Protein AF-A0A811Z1T0-F1 (afdb_monomer_lite)

Sequence (85 aa):
MKKSSGEIVYCGQVGTHNMYREYRDLTTTGAVNTIMKVEEIAVSKCPWPAVKQFHDSKIKFPLPHRVLRRQHKPCFTTKRPNTFS

Structure (mmCIF, N/CA/C/O backbone):
data_AF-A0A811Z1T0-F1
#
_entry.id   AF-A0A811Z1T0-F1
#
loop_
_atom_site.group_PDB
_atom_site.id
_atom_site.type_symbol
_atom_site.label_atom_id
_atom_site.label_alt_id
_atom_site.label_comp_id
_atom_site.label_asym_id
_atom_site.label_entity_id
_atom_site.label_seq_id
_atom_site.pdbx_PDB_ins_code
_atom_site.Cartn_x
_atom_site.Cartn_y
_atom_site.Cartn_z
_atom_site.occupancy
_atom_site.B_iso_or_equiv
_atom_site.auth_seq_id
_atom_site.auth_comp_id
_atom_site.auth_asym_id
_atom_site.auth_atom_id
_atom_site.pdbx_PDB_model_num
ATOM 1 N N . MET A 1 1 ? -5.306 0.750 -15.862 1.00 61.38 1 MET A N 1
ATOM 2 C CA . MET A 1 1 ? -4.063 1.115 -15.140 1.00 61.38 1 MET A CA 1
ATOM 3 C C . MET A 1 1 ? -2.928 1.085 -16.130 1.00 61.38 1 MET A C 1
ATOM 5 O O . MET A 1 1 ? -2.820 0.097 -16.851 1.00 61.38 1 MET A O 1
ATOM 9 N N . LYS A 1 2 ? -2.138 2.155 -16.183 1.00 60.78 2 LYS A N 1
ATOM 10 C CA . LYS A 1 2 ? -0.970 2.235 -17.052 1.00 60.78 2 LYS A CA 1
ATOM 11 C C . LYS A 1 2 ? 0.221 1.622 -16.311 1.00 60.78 2 LYS A C 1
ATOM 13 O O . LYS A 1 2 ? 0.248 1.577 -15.081 1.00 60.78 2 LYS A O 1
ATOM 18 N N . LYS A 1 3 ? 1.150 1.037 -17.055 1.00 65.94 3 LYS A N 1
ATOM 19 C CA . LYS A 1 3 ? 2.398 0.491 -16.514 1.00 65.94 3 LYS A CA 1
ATOM 20 C C . LYS A 1 3 ? 3.510 1.215 -17.214 1.00 65.94 3 LYS A C 1
ATOM 22 O O . LYS A 1 3 ? 3.454 1.339 -18.434 1.00 65.94 3 LYS A O 1
ATOM 27 N N . SER A 1 4 ? 4.481 1.677 -16.452 1.00 61.69 4 SER A N 1
ATOM 28 C CA . SER A 1 4 ? 5.580 2.440 -17.005 1.00 61.69 4 SER A CA 1
ATOM 29 C C . SER A 1 4 ? 6.912 1.893 -16.526 1.00 61.69 4 SER A C 1
ATOM 31 O O . SER A 1 4 ? 7.096 1.695 -15.321 1.00 61.69 4 SER A O 1
ATOM 33 N N . SER A 1 5 ? 7.841 1.674 -17.453 1.00 63.56 5 SER A N 1
ATOM 34 C CA . SER A 1 5 ? 9.256 1.475 -17.131 1.00 63.56 5 SER A CA 1
ATOM 35 C C . SER A 1 5 ? 9.934 2.820 -17.060 1.00 63.56 5 SER A C 1
ATOM 37 O O . SER A 1 5 ? 9.727 3.673 -17.923 1.00 63.56 5 SER A O 1
ATOM 39 N N . GLY A 1 6 ? 10.765 2.968 -16.039 1.00 67.44 6 GLY A N 1
ATOM 40 C CA . GLY A 1 6 ? 11.637 4.101 -15.847 1.00 67.44 6 GLY A CA 1
ATOM 41 C C . GLY A 1 6 ? 13.105 3.706 -15.882 1.00 67.44 6 GLY A C 1
ATOM 42 O O . GLY A 1 6 ? 13.512 2.796 -15.155 1.00 67.44 6 GLY A O 1
ATOM 43 N N . GLU A 1 7 ? 13.897 4.432 -16.667 1.00 64.56 7 GLU A N 1
ATOM 44 C CA . GLU A 1 7 ? 15.347 4.508 -16.477 1.00 64.56 7 GLU A CA 1
ATOM 45 C C . GLU A 1 7 ? 15.650 5.585 -15.433 1.00 64.56 7 GLU A C 1
ATOM 47 O O . GLU A 1 7 ? 15.350 6.771 -15.616 1.00 64.56 7 GLU A O 1
ATOM 52 N N . ILE A 1 8 ? 16.243 5.163 -14.321 1.00 71.44 8 ILE A N 1
ATOM 53 C CA . ILE A 1 8 ? 16.710 6.025 -13.240 1.00 71.44 8 ILE A CA 1
ATOM 54 C C . ILE A 1 8 ? 18.230 6.012 -13.275 1.00 71.44 8 ILE A C 1
ATOM 56 O O . ILE A 1 8 ? 18.846 4.949 -13.282 1.00 71.44 8 ILE A O 1
ATOM 60 N N . VAL A 1 9 ? 18.845 7.187 -13.244 1.00 68.62 9 VAL A N 1
ATOM 61 C CA . VAL A 1 9 ? 20.270 7.305 -12.933 1.00 68.62 9 VAL A CA 1
ATOM 62 C C . VAL A 1 9 ? 20.384 7.858 -11.530 1.00 68.62 9 VAL A C 1
ATOM 64 O O . VAL A 1 9 ? 19.899 8.945 -11.227 1.00 68.62 9 VAL A O 1
ATOM 67 N N . TYR A 1 10 ? 20.983 7.061 -10.658 1.00 68.75 10 TYR A N 1
ATOM 68 C CA . TYR A 1 10 ? 21.173 7.378 -9.257 1.00 68.75 10 TYR A CA 1
ATOM 69 C C . TYR A 1 10 ? 22.637 7.740 -9.017 1.00 68.75 10 TYR A C 1
ATOM 71 O O . TYR A 1 10 ? 23.521 6.922 -9.261 1.00 68.75 10 TYR A O 1
ATOM 79 N N . CYS A 1 11 ? 22.907 8.953 -8.533 1.00 53.62 11 CYS A N 1
ATOM 80 C CA . CYS A 1 11 ? 24.232 9.332 -8.047 1.00 53.62 11 CYS A CA 1
ATOM 81 C C . CYS A 1 11 ? 24.311 9.031 -6.545 1.00 53.62 11 CYS A C 1
ATOM 83 O O . CYS A 1 11 ? 23.705 9.735 -5.737 1.00 53.62 11 CYS A O 1
ATOM 85 N N . GLY A 1 12 ? 24.997 7.948 -6.181 1.00 72.31 12 GLY A N 1
ATOM 86 C CA . GLY A 1 12 ? 25.292 7.593 -4.795 1.00 72.31 12 GLY A CA 1
ATOM 87 C C . GLY A 1 12 ? 26.612 8.202 -4.323 1.00 72.31 12 GLY A C 1
ATOM 88 O O . GLY A 1 12 ? 27.381 8.742 -5.112 1.00 72.31 12 GLY A O 1
ATOM 89 N N . GLN A 1 13 ? 26.920 8.060 -3.031 1.00 73.38 13 GLN A N 1
ATOM 90 C CA . GLN A 1 13 ? 28.150 8.608 -2.427 1.00 73.38 13 GLN A CA 1
ATOM 91 C C . GLN A 1 13 ? 29.450 8.084 -3.066 1.00 73.38 13 GLN A C 1
ATOM 93 O O . GLN A 1 13 ? 30.485 8.732 -2.962 1.00 73.38 13 GLN A O 1
ATOM 98 N N . VAL A 1 14 ? 29.394 6.920 -3.716 1.00 77.25 14 VAL A N 1
ATOM 99 C CA . VAL A 1 14 ? 30.548 6.220 -4.302 1.00 77.25 14 VAL A CA 1
ATOM 100 C C . VAL A 1 14 ? 30.551 6.214 -5.837 1.00 77.25 14 VAL A C 1
ATOM 102 O O . VAL A 1 14 ? 31.492 5.697 -6.431 1.00 77.25 14 VAL A O 1
ATOM 105 N N . GLY A 1 15 ? 29.523 6.770 -6.492 1.00 75.75 15 GLY A N 1
ATOM 106 C CA . GLY A 1 15 ? 29.431 6.793 -7.955 1.00 75.75 15 GLY A CA 1
ATOM 107 C C . GLY A 1 15 ? 28.006 6.835 -8.508 1.00 75.75 15 GLY A C 1
ATOM 108 O O . GLY A 1 15 ? 27.018 6.755 -7.775 1.00 75.75 15 GLY A O 1
ATOM 109 N N . THR A 1 16 ? 27.902 6.964 -9.831 1.00 78.25 16 THR A N 1
ATOM 110 C CA . THR A 1 16 ? 26.636 6.953 -10.571 1.00 78.25 16 THR A CA 1
ATOM 111 C C . THR A 1 16 ? 26.280 5.544 -11.043 1.00 78.25 16 THR A C 1
ATOM 113 O O . THR A 1 16 ? 27.094 4.838 -11.635 1.00 78.25 16 THR A O 1
ATOM 116 N N . HIS A 1 17 ? 25.038 5.132 -10.796 1.00 77.94 17 HIS A N 1
ATOM 117 C CA . HIS A 1 17 ? 24.516 3.824 -11.177 1.00 77.94 17 HIS A CA 1
ATOM 118 C C . HIS A 1 17 ? 23.197 3.956 -11.932 1.00 77.94 17 HIS A C 1
ATOM 120 O O . HIS A 1 17 ? 22.285 4.672 -11.511 1.00 77.94 17 HIS A O 1
ATOM 126 N N . ASN A 1 18 ? 23.081 3.205 -13.024 1.00 75.75 18 ASN A N 1
ATOM 127 C CA . ASN A 1 18 ? 21.839 3.084 -13.775 1.00 75.75 18 ASN A CA 1
ATOM 128 C C . ASN A 1 18 ? 20.955 2.027 -13.108 1.00 75.75 18 ASN A C 1
ATOM 130 O O . ASN A 1 18 ? 21.412 0.932 -12.780 1.00 75.75 18 ASN A O 1
ATOM 134 N N . MET A 1 19 ? 19.679 2.344 -12.936 1.00 73.12 19 MET A N 1
ATOM 135 C CA . MET A 1 19 ? 18.669 1.453 -12.390 1.00 73.12 19 MET A CA 1
ATOM 136 C C . MET A 1 19 ? 17.433 1.470 -13.277 1.00 73.12 19 MET A C 1
ATOM 138 O O . MET A 1 19 ? 16.905 2.525 -13.615 1.00 73.12 19 MET A O 1
ATOM 142 N N . TYR A 1 20 ? 16.928 0.286 -13.593 1.00 75.94 20 TYR A N 1
ATOM 143 C CA . TYR A 1 20 ? 15.622 0.132 -14.218 1.00 75.94 20 TYR A CA 1
ATOM 144 C C . TYR A 1 20 ? 14.597 -0.194 -13.140 1.00 75.94 20 TYR A C 1
ATOM 146 O O . TYR A 1 20 ? 14.807 -1.103 -12.335 1.00 75.94 20 TYR A O 1
ATOM 154 N N . ARG A 1 21 ? 13.482 0.535 -13.119 1.00 75.88 21 ARG A N 1
ATOM 155 C CA . ARG A 1 21 ? 12.347 0.247 -12.234 1.00 75.88 21 ARG A CA 1
ATOM 156 C C . ARG A 1 21 ? 11.037 0.341 -12.995 1.00 75.88 21 ARG A C 1
ATOM 158 O O . ARG A 1 21 ? 10.876 1.183 -13.870 1.00 75.88 21 ARG A O 1
ATOM 165 N N . GLU A 1 22 ? 10.089 -0.513 -12.634 1.00 73.75 22 GLU A N 1
ATOM 166 C CA . GLU A 1 22 ? 8.723 -0.442 -13.145 1.00 73.75 22 GLU A CA 1
ATOM 167 C C . GLU A 1 22 ? 7.772 0.068 -12.074 1.00 73.75 22 GLU A C 1
ATOM 169 O O . GLU A 1 22 ? 7.811 -0.367 -10.922 1.00 73.75 22 GLU A O 1
ATOM 174 N N . TYR A 1 23 ? 6.889 0.967 -12.493 1.00 75.69 23 TYR A N 1
ATOM 175 C CA . TYR A 1 23 ? 5.866 1.572 -11.657 1.00 75.69 23 TYR A CA 1
ATOM 176 C C . TYR A 1 23 ? 4.487 1.320 -12.266 1.00 75.69 23 TYR A C 1
ATOM 178 O O . TYR A 1 23 ? 4.328 1.172 -13.484 1.00 75.69 23 TYR A O 1
ATOM 186 N N . ARG A 1 24 ? 3.475 1.230 -11.401 1.00 73.31 24 ARG A N 1
ATOM 187 C CA . ARG A 1 24 ? 2.096 0.943 -11.795 1.00 73.31 24 ARG A CA 1
ATOM 188 C C . ARG A 1 24 ? 1.177 2.024 -11.241 1.00 73.31 24 ARG A C 1
ATOM 190 O O . ARG A 1 24 ? 0.701 1.898 -10.121 1.00 73.31 24 ARG A O 1
ATOM 197 N N . ASP A 1 25 ? 0.880 3.017 -12.073 1.00 72.75 25 ASP A N 1
ATOM 198 C CA . ASP A 1 25 ? 0.051 4.173 -11.726 1.00 72.75 25 ASP A CA 1
ATOM 199 C C . ASP A 1 25 ? -0.947 4.523 -12.842 1.00 72.75 25 ASP A C 1
ATOM 201 O O . ASP A 1 25 ? -0.937 3.969 -13.944 1.00 72.75 25 ASP A O 1
ATOM 205 N N . LEU A 1 26 ? -1.894 5.414 -12.545 1.00 71.94 26 LEU A N 1
ATOM 206 C CA . LEU A 1 26 ? -2.867 5.893 -13.535 1.00 71.94 26 LEU A CA 1
ATOM 207 C C . LEU A 1 26 ? -2.309 7.028 -14.401 1.00 71.94 26 LEU A C 1
ATOM 209 O O . LEU A 1 26 ? -2.738 7.178 -15.544 1.00 71.94 26 LEU A O 1
ATOM 213 N N . THR A 1 27 ? -1.358 7.799 -13.877 1.00 68.94 27 THR A N 1
ATOM 214 C CA . THR A 1 27 ? -0.749 8.950 -14.545 1.00 68.94 27 THR A CA 1
ATOM 215 C C . THR A 1 27 ? 0.767 8.835 -14.522 1.00 68.94 27 THR A C 1
ATOM 217 O O . THR A 1 27 ? 1.361 8.416 -13.530 1.00 68.94 27 THR A O 1
ATOM 220 N N . THR A 1 28 ? 1.404 9.258 -15.611 1.00 65.56 28 THR A N 1
ATOM 221 C CA . THR A 1 28 ? 2.865 9.297 -15.729 1.00 65.56 28 THR A CA 1
ATOM 222 C C . THR A 1 28 ? 3.471 10.238 -14.686 1.00 65.56 28 THR A C 1
ATOM 224 O O . THR A 1 28 ? 4.530 9.953 -14.147 1.00 65.56 28 THR A O 1
ATOM 227 N N . THR A 1 29 ? 2.757 11.308 -14.311 1.00 64.69 29 THR A N 1
ATOM 228 C CA . THR A 1 29 ? 3.188 12.297 -13.310 1.00 64.69 29 THR A CA 1
ATOM 229 C C . THR A 1 29 ? 3.505 11.682 -11.943 1.00 64.69 29 THR A C 1
ATOM 231 O O . THR A 1 29 ? 4.424 12.151 -11.279 1.00 64.69 29 THR A O 1
ATOM 234 N N . GLY A 1 30 ? 2.805 10.615 -11.532 1.00 60.66 30 GLY A N 1
ATOM 235 C CA . GLY A 1 30 ? 3.080 9.918 -10.267 1.00 60.66 30 GLY A CA 1
ATOM 236 C C . GLY A 1 30 ? 4.433 9.195 -10.242 1.00 60.66 30 GLY A C 1
ATOM 237 O O . GLY A 1 30 ? 5.057 9.099 -9.188 1.00 60.66 30 GLY A O 1
ATOM 238 N N . ALA A 1 31 ? 4.928 8.765 -11.406 1.00 57.22 31 ALA A N 1
ATOM 239 C CA . ALA A 1 31 ? 6.199 8.057 -11.545 1.00 57.22 31 ALA A CA 1
ATOM 240 C C . ALA A 1 31 ? 7.408 9.003 -11.711 1.00 57.22 31 ALA A C 1
ATOM 242 O O . ALA A 1 31 ? 8.544 8.601 -11.496 1.00 57.22 31 ALA A O 1
ATOM 243 N N . VAL A 1 32 ? 7.195 10.267 -12.087 1.00 59.19 32 VAL A N 1
ATOM 244 C CA . VAL A 1 32 ? 8.232 11.119 -12.707 1.00 59.19 32 VAL A CA 1
ATOM 245 C C . VAL A 1 32 ? 9.219 11.771 -11.731 1.00 59.19 32 VAL A C 1
ATOM 247 O O . VAL A 1 32 ? 10.299 12.166 -12.157 1.00 59.19 32 VAL A O 1
ATOM 250 N N . ASN A 1 33 ? 8.945 11.839 -10.424 1.00 58.12 33 ASN A N 1
ATOM 251 C CA . ASN A 1 33 ? 9.743 12.678 -9.509 1.00 58.12 33 ASN A CA 1
ATOM 252 C C . ASN A 1 33 ? 11.233 12.278 -9.354 1.00 58.12 33 ASN A C 1
ATOM 254 O O . ASN A 1 33 ? 11.997 13.021 -8.749 1.00 58.12 33 ASN A O 1
ATOM 258 N N . THR A 1 34 ? 11.658 11.121 -9.879 1.00 55.09 34 THR A N 1
ATOM 259 C CA . THR A 1 34 ? 13.060 10.642 -9.841 1.00 55.09 34 THR A CA 1
ATOM 260 C C . THR A 1 34 ? 13.518 9.927 -11.124 1.00 55.09 34 THR A C 1
ATOM 262 O O . THR A 1 34 ? 14.598 9.340 -11.144 1.00 55.09 34 THR A O 1
ATOM 265 N N . ILE A 1 35 ? 12.717 9.944 -12.197 1.00 63.19 35 ILE A N 1
ATOM 266 C CA . ILE A 1 35 ? 12.930 9.110 -13.391 1.00 63.19 35 ILE A CA 1
ATOM 267 C C . ILE A 1 35 ? 13.228 9.994 -14.601 1.00 63.19 35 ILE A C 1
ATOM 269 O O . ILE A 1 35 ? 12.485 10.929 -14.880 1.00 63.19 35 ILE A O 1
ATOM 273 N N . MET A 1 36 ? 14.294 9.683 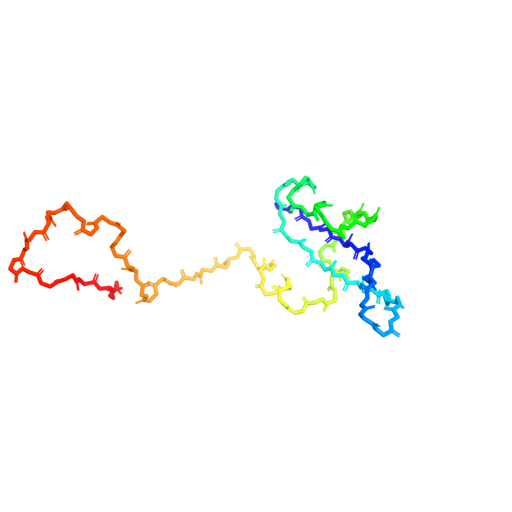-15.343 1.00 66.50 36 MET A N 1
ATOM 274 C CA . MET A 1 36 ? 14.726 10.500 -16.485 1.00 66.50 36 MET A CA 1
ATOM 275 C C . MET A 1 36 ? 13.984 10.168 -17.782 1.00 66.50 36 MET A C 1
ATOM 277 O O . MET A 1 36 ? 13.727 11.058 -18.587 1.00 66.50 36 MET A O 1
ATOM 281 N N . LYS A 1 37 ? 13.641 8.892 -18.000 1.00 69.38 37 LYS A N 1
ATOM 282 C CA . LYS A 1 37 ? 12.855 8.437 -19.156 1.00 69.38 37 LYS A CA 1
ATOM 283 C C . LYS A 1 37 ? 11.766 7.492 -18.697 1.00 69.38 37 LYS A C 1
ATOM 285 O O . LYS A 1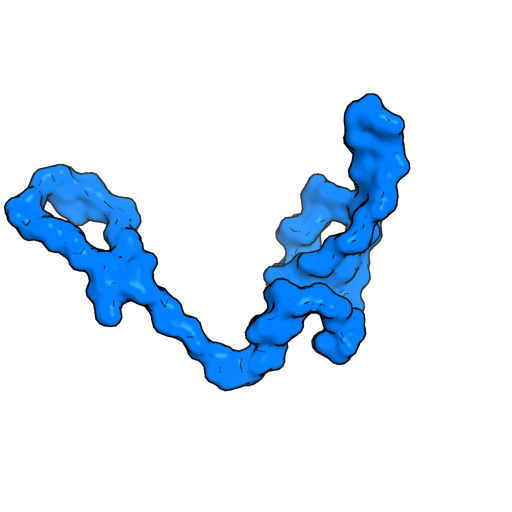 37 ? 12.055 6.560 -17.953 1.00 69.38 37 LYS A O 1
ATOM 290 N N . VAL A 1 38 ? 10.542 7.727 -19.160 1.00 73.50 38 VAL A N 1
ATOM 291 C CA . VAL A 1 38 ? 9.366 6.924 -18.825 1.00 73.50 38 VAL A CA 1
ATOM 292 C C . VAL A 1 38 ? 8.701 6.455 -20.113 1.00 73.50 38 VAL A C 1
ATOM 294 O O . VAL A 1 38 ? 8.362 7.280 -20.958 1.00 73.50 38 VAL A O 1
ATOM 297 N N . GLU A 1 39 ? 8.486 5.148 -20.247 1.00 79.06 39 GLU A N 1
ATOM 298 C CA . GLU A 1 39 ? 7.772 4.548 -21.381 1.00 79.06 39 GLU A CA 1
ATOM 299 C C . GLU A 1 39 ? 6.652 3.632 -20.881 1.00 79.06 39 GLU A C 1
ATOM 301 O O . GLU A 1 39 ? 6.818 2.930 -19.882 1.00 7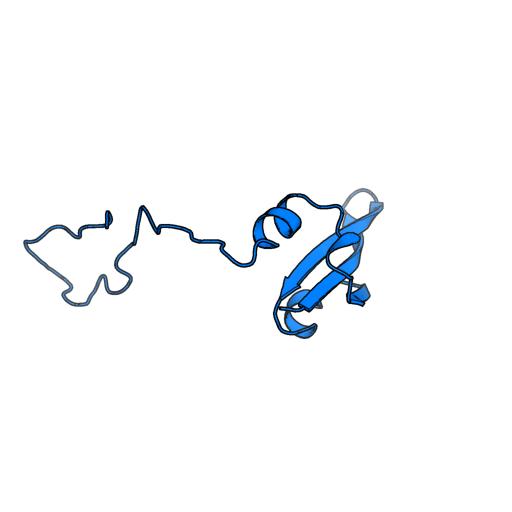9.06 39 GLU A O 1
ATOM 306 N N . GLU A 1 40 ? 5.499 3.644 -21.558 1.00 79.69 40 GLU A N 1
ATOM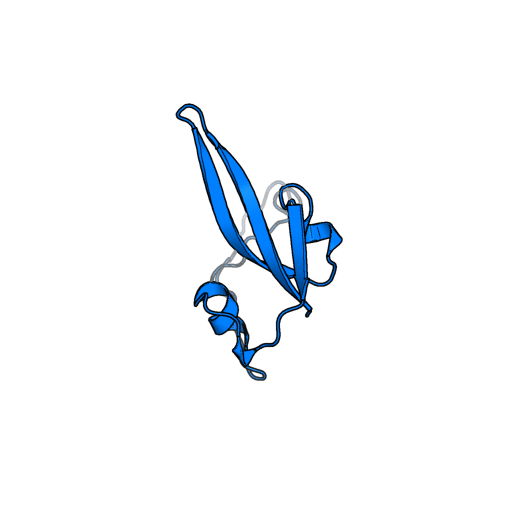 307 C CA . GLU A 1 40 ? 4.396 2.730 -21.255 1.00 79.69 40 GLU A CA 1
ATOM 308 C C . GLU A 1 40 ? 4.690 1.320 -21.792 1.00 79.69 40 GLU A C 1
ATOM 310 O O . GLU A 1 40 ? 4.989 1.140 -22.970 1.00 79.69 40 GLU A O 1
ATOM 315 N N . ILE A 1 41 ? 4.558 0.297 -20.942 1.00 82.88 41 ILE A N 1
ATOM 316 C CA . ILE A 1 41 ? 4.883 -1.091 -21.299 1.00 82.88 41 ILE A CA 1
ATOM 317 C C . ILE A 1 41 ? 3.628 -1.956 -21.403 1.00 82.88 41 ILE A C 1
ATOM 319 O O . ILE A 1 41 ? 2.720 -1.906 -20.566 1.00 82.88 41 ILE A O 1
ATOM 323 N N . ALA A 1 42 ? 3.625 -2.851 -22.392 1.00 85.19 42 ALA A N 1
ATOM 324 C CA . ALA A 1 42 ? 2.640 -3.918 -22.513 1.00 85.19 42 ALA A CA 1
ATOM 325 C C . ALA A 1 42 ? 2.737 -4.954 -21.372 1.00 85.19 42 ALA A C 1
ATOM 327 O O . ALA A 1 42 ? 3.813 -5.306 -20.895 1.00 85.19 42 ALA A O 1
ATOM 328 N N . VAL A 1 43 ? 1.592 -5.531 -20.992 1.00 84.44 43 VAL A N 1
ATOM 329 C CA . VAL A 1 43 ? 1.448 -6.491 -19.875 1.00 84.44 43 VAL A CA 1
ATOM 330 C C . VAL A 1 43 ? 2.412 -7.682 -19.946 1.00 84.44 43 VAL A C 1
ATOM 332 O O . VAL A 1 43 ? 2.862 -8.158 -18.905 1.00 84.44 43 VAL A O 1
ATOM 335 N N . SER A 1 44 ? 2.712 -8.159 -21.152 1.00 85.31 44 SER A N 1
ATOM 336 C CA . SER A 1 44 ? 3.568 -9.320 -21.404 1.00 85.31 44 SER A CA 1
ATOM 337 C C . SER A 1 44 ? 5.058 -9.052 -21.190 1.00 85.31 44 SER A C 1
ATOM 339 O O . SER A 1 44 ? 5.803 -9.988 -20.918 1.00 85.31 44 SER A O 1
ATOM 341 N N . LYS A 1 45 ? 5.495 -7.793 -21.305 1.00 85.75 45 LYS A N 1
ATOM 342 C CA . LYS A 1 45 ? 6.916 -7.415 -21.294 1.00 85.75 45 LYS A CA 1
ATOM 343 C C . LYS A 1 45 ? 7.431 -6.985 -19.920 1.00 85.75 45 LYS A C 1
ATOM 345 O O . LYS A 1 45 ? 8.634 -6.826 -19.768 1.00 85.75 45 LYS A O 1
ATOM 350 N N . CYS A 1 46 ? 6.557 -6.834 -18.924 1.00 84.00 46 CYS A N 1
ATOM 351 C CA . CYS A 1 46 ? 6.965 -6.517 -17.556 1.00 84.00 46 CYS A CA 1
ATOM 352 C C . CYS A 1 46 ? 7.777 -7.690 -16.977 1.00 84.00 46 CYS A C 1
ATOM 354 O O . CYS A 1 46 ? 7.205 -8.776 -16.863 1.00 84.00 46 CYS A O 1
ATOM 356 N N . PRO A 1 47 ? 9.057 -7.546 -16.587 1.00 82.62 47 PRO A N 1
ATOM 357 C CA . PRO A 1 47 ? 9.837 -8.622 -15.991 1.00 82.62 47 PRO A CA 1
ATOM 358 C C . PRO A 1 47 ? 9.593 -8.764 -14.479 1.00 82.62 47 PRO A C 1
ATOM 360 O O . PRO A 1 47 ? 9.700 -9.878 -13.959 1.00 82.62 47 PRO A O 1
ATOM 363 N N . TRP A 1 48 ? 9.191 -7.695 -13.780 1.00 83.56 48 TRP A N 1
ATOM 364 C CA . TRP A 1 48 ? 9.178 -7.649 -12.314 1.00 83.56 48 TRP A CA 1
ATOM 365 C C . TRP A 1 48 ? 7.985 -8.393 -11.687 1.00 83.56 48 TRP A C 1
ATOM 367 O O . TRP A 1 48 ? 6.827 -8.077 -11.986 1.00 83.56 48 TRP A O 1
ATOM 377 N N . PRO A 1 49 ? 8.220 -9.333 -10.748 1.00 87.56 49 PRO A N 1
ATOM 378 C CA . PRO A 1 49 ? 7.153 -10.130 -10.136 1.00 87.56 49 PRO A CA 1
ATOM 379 C C . PRO A 1 49 ? 6.163 -9.279 -9.326 1.00 87.56 49 PRO A C 1
ATOM 381 O O . PRO A 1 49 ? 4.961 -9.543 -9.347 1.00 87.56 49 PRO A O 1
ATOM 384 N N . ALA A 1 50 ? 6.641 -8.203 -8.691 1.00 86.38 50 ALA A N 1
ATOM 385 C CA . ALA A 1 50 ? 5.808 -7.277 -7.924 1.00 86.38 50 ALA A CA 1
ATOM 386 C C . ALA A 1 50 ? 4.751 -6.555 -8.779 1.00 86.38 50 ALA A C 1
ATOM 388 O O . ALA A 1 50 ? 3.697 -6.185 -8.265 1.00 86.38 50 ALA A O 1
ATOM 389 N N . VAL A 1 51 ? 5.003 -6.371 -10.079 1.00 86.31 51 VAL A N 1
ATOM 390 C CA . VAL A 1 51 ? 4.033 -5.788 -11.018 1.00 86.31 51 VAL A CA 1
ATOM 391 C C . VAL A 1 51 ? 3.143 -6.890 -11.599 1.00 86.31 51 VAL A C 1
ATOM 393 O O . VAL A 1 51 ? 1.918 -6.726 -11.645 1.00 86.31 51 VAL A O 1
ATOM 396 N N . LYS A 1 52 ? 3.744 -8.041 -11.946 1.00 88.31 52 LYS A N 1
ATOM 397 C CA . LYS A 1 52 ? 3.052 -9.225 -12.487 1.00 88.31 52 LYS A CA 1
ATOM 398 C C . LYS A 1 52 ? 1.943 -9.753 -11.582 1.00 88.31 52 LYS A C 1
ATOM 400 O O . LYS A 1 52 ? 0.900 -10.138 -12.103 1.00 88.31 52 LYS A O 1
ATOM 405 N N . GLN A 1 53 ? 2.123 -9.724 -10.258 1.00 88.94 53 GLN A N 1
ATOM 406 C CA . GLN A 1 53 ? 1.121 -10.237 -9.308 1.00 88.94 53 GLN A CA 1
ATOM 407 C C . GLN A 1 53 ? -0.266 -9.595 -9.489 1.00 88.94 53 GLN A C 1
ATOM 409 O O . GLN A 1 53 ? -1.285 -10.214 -9.218 1.00 88.94 53 GLN A O 1
ATOM 414 N N . PHE A 1 54 ? -0.317 -8.362 -9.997 1.00 88.25 54 PHE A N 1
ATOM 415 C CA . PHE A 1 54 ? -1.547 -7.596 -10.167 1.00 88.25 54 PHE A CA 1
ATOM 416 C C . PHE A 1 54 ? -2.135 -7.695 -11.592 1.00 88.25 54 PHE A C 1
ATOM 418 O O . PHE A 1 54 ? -2.912 -6.824 -11.995 1.00 88.25 54 PHE A O 1
ATOM 425 N N . HIS A 1 55 ? -1.688 -8.637 -12.430 1.00 87.75 55 HIS A N 1
ATOM 426 C CA . HIS A 1 55 ? -2.135 -8.763 -13.830 1.00 87.75 55 HIS A CA 1
ATOM 427 C C . HIS A 1 55 ? -3.415 -9.596 -14.002 1.00 87.75 55 HIS A C 1
ATOM 429 O O . HIS A 1 55 ? -3.979 -9.596 -15.094 1.00 87.75 55 HIS A O 1
ATOM 435 N N . ASP A 1 56 ? -3.888 -10.269 -12.953 1.00 89.69 56 ASP A N 1
ATOM 436 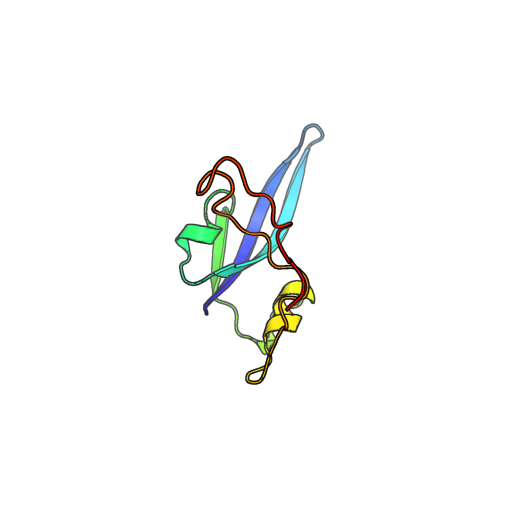C CA . ASP A 1 56 ? -5.125 -11.046 -13.007 1.00 89.69 56 ASP A CA 1
ATOM 437 C C . ASP A 1 56 ? -6.373 -10.139 -13.011 1.00 89.69 56 ASP A C 1
ATOM 439 O O . ASP A 1 56 ? -6.500 -9.202 -12.222 1.00 89.69 56 ASP A O 1
ATOM 443 N N . SER A 1 57 ? -7.309 -10.441 -13.914 1.00 89.19 57 SER A N 1
ATOM 444 C CA . SER A 1 57 ? -8.608 -9.769 -14.044 1.00 89.19 57 SER A CA 1
ATOM 445 C C . SER A 1 57 ? -9.574 -10.090 -12.900 1.00 89.19 57 SER A C 1
ATOM 447 O O . SER A 1 57 ? -10.453 -9.285 -12.598 1.00 89.19 57 SER A O 1
ATOM 449 N N . LYS A 1 58 ? -9.414 -11.249 -12.246 1.00 93.50 58 LYS A N 1
ATOM 450 C CA . LYS A 1 58 ? -10.288 -11.724 -11.160 1.00 93.50 58 LYS A CA 1
ATOM 451 C C . LYS A 1 58 ? -9.658 -11.569 -9.778 1.00 93.50 58 LYS A C 1
ATOM 453 O O . LYS A 1 58 ? -10.132 -12.172 -8.814 1.00 93.50 58 LYS A O 1
ATOM 458 N N . ILE A 1 59 ? -8.619 -10.746 -9.677 1.00 91.81 59 ILE A N 1
ATOM 459 C CA . ILE A 1 59 ? -7.855 -10.561 -8.452 1.00 91.81 59 ILE A CA 1
ATOM 460 C C . ILE A 1 59 ? -8.734 -10.021 -7.316 1.00 91.81 59 ILE A C 1
ATOM 462 O O . ILE A 1 59 ? -9.474 -9.048 -7.475 1.00 91.81 59 ILE A O 1
ATOM 466 N N . LYS A 1 60 ? -8.664 -10.672 -6.153 1.00 92.56 60 LYS A N 1
ATOM 467 C CA . LYS A 1 60 ? -9.395 -10.290 -4.941 1.00 92.56 60 LYS A CA 1
ATOM 468 C C . LYS A 1 60 ? -8.469 -10.435 -3.748 1.00 92.56 60 LYS A C 1
ATOM 470 O O . LYS A 1 60 ? -7.865 -11.486 -3.561 1.00 92.56 60 LYS A O 1
ATOM 475 N N . PHE A 1 61 ? -8.396 -9.391 -2.933 1.00 90.50 61 PHE A N 1
ATOM 476 C CA . PHE A 1 61 ? -7.616 -9.397 -1.703 1.00 90.50 61 PHE A CA 1
ATOM 477 C C . PHE A 1 61 ? -8.537 -9.117 -0.517 1.00 90.50 61 PHE A C 1
ATOM 479 O O . PHE A 1 61 ? -9.205 -8.077 -0.518 1.00 90.50 61 PHE A O 1
ATOM 486 N N . PRO A 1 62 ? -8.595 -10.005 0.491 1.00 92.31 62 PRO A N 1
ATOM 487 C CA . PRO A 1 62 ? -9.180 -9.639 1.770 1.00 92.31 62 PRO A CA 1
ATOM 488 C C . PRO A 1 62 ? -8.288 -8.595 2.452 1.00 92.31 62 PRO A C 1
ATOM 490 O O . PRO A 1 62 ? -7.076 -8.553 2.235 1.00 92.31 62 PRO A O 1
ATOM 493 N N . LEU A 1 63 ? -8.883 -7.754 3.296 1.00 91.06 63 LEU A N 1
ATOM 494 C CA . LEU A 1 63 ? -8.149 -6.823 4.152 1.00 91.06 63 LEU A CA 1
ATOM 495 C C . LEU A 1 63 ? -8.138 -7.391 5.578 1.00 91.06 63 LEU A C 1
ATOM 497 O O . LEU A 1 63 ? -9.028 -7.052 6.353 1.00 91.06 63 LEU A O 1
ATOM 501 N N . PRO A 1 64 ? -7.161 -8.247 5.936 1.00 89.75 64 PRO A N 1
ATOM 502 C CA . PRO A 1 64 ? -7.202 -9.019 7.181 1.00 89.75 64 PRO A CA 1
ATOM 503 C C . PRO A 1 64 ? -7.118 -8.150 8.440 1.00 89.75 64 PRO A C 1
ATOM 505 O O . PRO A 1 64 ? -7.601 -8.547 9.493 1.00 89.75 64 PRO A O 1
ATOM 508 N N . HIS A 1 65 ? -6.500 -6.972 8.338 1.00 91.06 65 HIS A N 1
ATOM 509 C CA . HIS A 1 65 ? -6.339 -6.047 9.449 1.00 91.06 65 HIS A CA 1
ATOM 510 C C . HIS A 1 65 ? -6.639 -4.614 9.000 1.00 91.06 65 HIS A C 1
ATOM 512 O O . HIS A 1 65 ? -5.833 -3.966 8.325 1.00 91.06 65 HIS A O 1
ATOM 518 N N . ARG A 1 66 ? -7.808 -4.101 9.380 1.00 90.56 66 ARG A N 1
ATOM 519 C CA . ARG A 1 66 ? -8.280 -2.760 9.041 1.00 90.56 66 ARG A CA 1
ATOM 520 C C . ARG A 1 66 ? -8.279 -1.861 10.272 1.00 90.56 66 ARG A C 1
ATOM 522 O O . ARG A 1 66 ? -9.162 -1.927 11.118 1.00 90.56 66 ARG A O 1
ATOM 529 N N . VAL A 1 67 ? -7.295 -0.967 10.338 1.00 90.00 67 VAL A N 1
ATOM 530 C CA . VAL A 1 67 ? -7.181 0.012 11.427 1.00 90.00 67 VAL A CA 1
ATOM 531 C C . VAL A 1 67 ? -8.242 1.103 11.288 1.00 90.00 67 VAL A C 1
ATOM 533 O O . VAL A 1 67 ? -8.411 1.705 10.222 1.00 90.00 67 VAL A O 1
ATOM 536 N N . LEU A 1 68 ? -8.919 1.413 12.394 1.00 89.50 68 LEU A N 1
ATOM 537 C CA . LEU A 1 68 ? -9.795 2.573 12.489 1.00 89.50 68 LEU A CA 1
ATOM 538 C C . LEU A 1 68 ? -8.964 3.863 12.408 1.00 89.50 68 LEU A C 1
ATOM 540 O O . LEU A 1 68 ? -8.191 4.175 13.308 1.00 89.50 68 LEU A O 1
ATOM 544 N N . ARG A 1 69 ? -9.156 4.650 11.344 1.00 89.56 69 ARG A N 1
ATOM 545 C CA . ARG A 1 69 ? -8.457 5.940 11.171 1.00 89.56 69 ARG A CA 1
ATOM 546 C C . ARG A 1 69 ? -9.018 7.062 12.051 1.00 89.56 69 ARG A C 1
ATOM 548 O O . ARG A 1 69 ? -8.328 8.038 12.315 1.00 89.56 69 ARG A O 1
ATOM 555 N N . ARG A 1 70 ? -10.270 6.946 12.506 1.00 89.19 70 ARG A N 1
ATOM 556 C CA . ARG A 1 70 ? -10.938 7.937 13.368 1.00 89.19 70 ARG A CA 1
ATOM 557 C C . ARG A 1 70 ? -10.717 7.611 14.844 1.00 89.19 70 ARG A C 1
ATOM 559 O O . ARG A 1 70 ? -11.645 7.221 15.537 1.00 89.19 70 ARG A O 1
ATOM 566 N N . GLN A 1 71 ? -9.484 7.770 15.306 1.00 85.12 71 GLN A N 1
ATOM 567 C CA . GLN A 1 71 ? -9.108 7.428 16.682 1.00 85.12 71 GLN A CA 1
ATOM 568 C C . GLN A 1 71 ? -9.627 8.430 17.720 1.00 85.12 71 GLN A C 1
ATOM 570 O O . GLN A 1 71 ? -9.895 8.049 18.847 1.00 85.12 71 GLN A O 1
ATOM 575 N N . HIS A 1 72 ? -9.825 9.695 17.336 1.00 88.25 72 HIS A N 1
ATOM 576 C CA . HIS A 1 72 ? -10.270 10.757 18.252 1.00 88.25 72 HIS A CA 1
ATOM 577 C C . HIS A 1 72 ? -11.779 11.045 18.183 1.00 88.25 72 HIS A C 1
ATOM 579 O O . HIS A 1 72 ? -12.241 12.090 18.637 1.00 88.25 72 HIS A O 1
ATOM 585 N N . LYS A 1 73 ? -12.565 10.153 17.569 1.00 87.81 73 LYS A N 1
ATOM 586 C CA . LYS A 1 73 ? -14.023 10.292 17.438 1.00 87.81 73 LYS A CA 1
ATOM 587 C C . LYS A 1 73 ? -14.702 8.937 17.695 1.00 87.81 73 LYS A C 1
ATOM 589 O O . LYS A 1 73 ? -14.965 8.226 16.724 1.00 87.81 73 LYS A O 1
ATOM 594 N N . PRO A 1 74 ? -15.007 8.585 18.959 1.00 88.62 74 PRO A N 1
ATOM 595 C CA . PRO A 1 74 ? -14.815 9.374 20.186 1.00 88.62 74 PRO A CA 1
ATOM 596 C C . PRO A 1 74 ? -13.360 9.352 20.688 1.00 88.62 74 PRO A C 1
ATOM 598 O O . PRO A 1 74 ? -12.615 8.438 20.361 1.00 88.62 74 PRO A O 1
ATOM 601 N N . CYS A 1 75 ? -12.956 10.352 21.478 1.00 86.75 75 CYS A N 1
ATOM 602 C CA . CYS A 1 75 ? -11.611 10.404 22.075 1.00 86.75 75 CYS A CA 1
ATOM 603 C C . CYS A 1 75 ? -11.414 9.319 23.148 1.00 86.75 75 CYS A C 1
ATOM 605 O O . CYS A 1 75 ? -10.359 8.701 23.236 1.00 86.75 75 CYS A O 1
ATOM 607 N N . PHE A 1 76 ? -12.472 9.035 23.911 1.00 90.94 76 PHE A N 1
ATOM 608 C CA . PHE A 1 76 ? -12.505 7.959 24.893 1.00 90.94 76 PHE A CA 1
ATOM 609 C C . PHE A 1 76 ? -13.698 7.052 24.614 1.00 90.94 76 PHE A C 1
ATOM 611 O O . PHE A 1 76 ? -14.799 7.514 24.313 1.00 90.94 76 PHE A O 1
ATOM 618 N N . THR A 1 77 ? -13.476 5.748 24.700 1.00 91.50 77 THR A N 1
ATOM 619 C CA . THR A 1 77 ? -14.504 4.723 24.526 1.00 91.50 77 THR A CA 1
ATOM 620 C C . THR A 1 77 ? -14.202 3.562 25.457 1.00 91.50 77 THR A C 1
ATOM 622 O O . THR A 1 77 ? -13.044 3.248 25.720 1.00 91.50 77 THR A O 1
ATOM 625 N N . THR A 1 78 ? -15.246 2.909 25.952 1.00 93.94 78 THR A N 1
ATOM 626 C CA . THR A 1 78 ? -15.126 1.679 26.744 1.00 93.94 78 THR A CA 1
ATOM 627 C C . THR A 1 78 ? -14.942 0.444 25.860 1.00 93.94 78 THR A C 1
ATOM 629 O O . THR A 1 78 ? -14.438 -0.580 26.315 1.00 93.94 78 THR A O 1
ATOM 632 N N . LYS A 1 79 ? -15.320 0.531 24.577 1.00 89.38 79 LYS A N 1
ATOM 633 C CA . LYS A 1 79 ? -15.206 -0.562 23.604 1.00 89.38 79 LYS A CA 1
ATOM 634 C C . LYS A 1 79 ? -13.849 -0.528 22.906 1.00 89.38 79 LYS A C 1
ATOM 636 O O . LYS A 1 79 ? -13.458 0.509 22.371 1.00 89.38 79 LYS A O 1
ATOM 641 N N . ARG A 1 80 ? -13.167 -1.676 22.849 1.00 88.12 80 ARG A N 1
ATOM 642 C CA . ARG A 1 80 ? -11.921 -1.841 22.085 1.00 88.12 80 ARG A CA 1
ATOM 643 C C . ARG A 1 80 ? -12.219 -1.873 20.578 1.00 88.12 80 ARG A C 1
ATOM 645 O O . ARG A 1 80 ? -13.206 -2.497 20.186 1.00 88.12 80 ARG A O 1
ATOM 652 N N . PRO A 1 81 ? -11.398 -1.226 19.733 1.00 88.81 81 PRO A N 1
ATOM 653 C CA . PRO A 1 81 ? -11.575 -1.288 18.287 1.00 88.81 81 PRO A CA 1
ATOM 654 C C . PRO A 1 81 ? -11.310 -2.710 17.777 1.00 88.81 81 PRO A C 1
ATOM 656 O O . PRO A 1 81 ? -10.358 -3.359 18.209 1.00 88.81 81 PRO A O 1
ATOM 659 N N . ASN A 1 82 ? -12.139 -3.182 16.845 1.00 88.44 82 ASN A N 1
ATOM 660 C CA . ASN A 1 82 ? -11.882 -4.406 16.094 1.00 88.44 82 ASN A CA 1
ATOM 661 C C . ASN A 1 82 ? -11.099 -4.073 14.819 1.00 88.44 82 ASN A C 1
ATOM 663 O O . ASN A 1 82 ? -11.316 -3.040 14.186 1.00 88.44 82 ASN A O 1
ATOM 667 N N . THR A 1 83 ? -10.153 -4.934 14.461 1.00 87.00 83 THR A N 1
ATOM 668 C CA . THR A 1 83 ? -9.354 -4.765 13.242 1.00 87.00 83 THR A CA 1
ATOM 669 C C . THR A 1 83 ? -9.468 -5.943 12.285 1.00 87.00 83 THR A C 1
ATOM 671 O O . THR A 1 83 ? -9.150 -5.781 11.112 1.00 87.00 83 THR A O 1
ATOM 674 N N . PHE A 1 84 ? -9.976 -7.087 12.736 1.00 85.00 84 PHE A N 1
ATOM 675 C CA . PHE A 1 84 ? -10.280 -8.235 11.88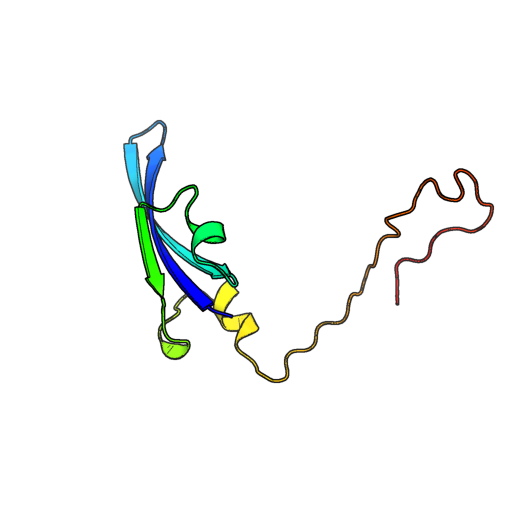7 1.00 85.00 84 PHE A CA 1
ATOM 676 C C . PHE A 1 84 ? -11.689 -8.092 11.296 1.00 85.00 84 PHE A C 1
ATOM 678 O O . PHE A 1 84 ? -12.624 -7.750 12.025 1.00 85.00 84 PHE A O 1
ATOM 685 N N . SER A 1 85 ? -11.812 -8.308 9.982 1.00 65.88 85 SER A N 1
ATOM 686 C CA . SER A 1 85 ? -13.088 -8.410 9.257 1.00 65.88 85 SER A CA 1
ATOM 687 C C . SER A 1 85 ? -13.538 -9.854 9.131 1.00 65.88 85 SER A C 1
ATOM 689 O O . SER A 1 85 ? -12.660 -10.661 8.747 1.00 65.88 85 SER A O 1
#

Organism: Nyctereutes procyonoides (NCBI:txid34880)

Radius of gyration: 19.76 Å; chains: 1; bounding box: 46×24×49 Å

Foldseek 3Di:
DWKKKFWFWDQDPVGIDTDIDIDDDPDPVVVPPGGDDIDTDDLVPDPDVVVVVPPDPPDDDDQQFQDDPPCVVVVDDPDDDDGGD

InterPro domains:
  IPR021138 Large ribosomal subunit protein eL20, eukaryota [PTHR10052] (1-84)

pLDDT: mean 78.88, std 11.11, range [53.62, 93.94]

Secondary structure (DSSP, 8-state):
-EEEEEEEEEEETTEEEEEEEEEEESSHHHHGGG-SEEEE--TTT---HHHHTT--TT-----S----S-TTTTSS-SSPPP---